Protein AF-A0A5K1FVB9-F1 (afdb_monomer_lite)

pLDDT: mean 94.16, std 5.18, range [67.19, 98.0]

Foldseek 3Di:
DDWDQDPVRDIGDDPDDDDDPDDADPCVVCVPVADDDPRHGD

Radius of gyration: 18.11 Å; chains: 1; bounding box: 34×15×45 Å

Secondary structure (DSSP, 8-state):
--EEEPTTS-EEE-S------------GGGTTTS-EETTEE-

Organism: NCBI:txid210225

Structure (mmCIF, N/CA/C/O backbone):
data_AF-A0A5K1FVB9-F1
#
_entry.id   AF-A0A5K1FVB9-F1
#
loop_
_atom_site.group_PDB
_atom_site.id
_atom_site.type_symbol
_atom_site.label_atom_id
_atom_site.label_alt_id
_atom_site.label_comp_id
_atom_site.label_asym_id
_atom_site.label_entity_id
_atom_site.label_seq_id
_atom_site.pdbx_PDB_ins_code
_atom_site.Cartn_x
_atom_site.Cartn_y
_atom_site.Cartn_z
_atom_site.occupancy
_atom_site.B_iso_or_equiv
_atom_site.auth_seq_id
_atom_site.auth_comp_id
_atom_site.auth_asym_id
_atom_site.auth_atom_id
_atom_site.pdbx_PDB_model_num
ATOM 1 N N . VAL A 1 1 ? 3.071 7.744 -26.288 1.00 67.19 1 VAL A N 1
ATOM 2 C CA . VAL A 1 1 ? 3.481 6.733 -25.292 1.00 67.19 1 VAL A CA 1
ATOM 3 C C . VAL A 1 1 ? 3.243 7.329 -23.919 1.00 67.19 1 VAL A C 1
ATOM 5 O O . VAL A 1 1 ? 3.645 8.468 -23.701 1.00 67.19 1 VAL A O 1
ATOM 8 N N . CYS A 1 2 ? 2.513 6.637 -23.049 1.00 82.69 2 CYS A N 1
ATOM 9 C CA . CYS A 1 2 ? 2.425 7.011 -21.640 1.00 82.69 2 CYS A CA 1
ATOM 10 C C . CYS A 1 2 ? 3.601 6.355 -20.911 1.00 82.69 2 CYS A C 1
ATOM 12 O O . CYS A 1 2 ? 3.933 5.203 -21.170 1.00 82.69 2 CYS A O 1
ATOM 14 N N . SER A 1 3 ? 4.267 7.109 -20.043 1.00 94.69 3 SER A N 1
ATOM 15 C CA . SER A 1 3 ? 5.501 6.673 -19.390 1.00 94.69 3 SER A CA 1
ATOM 16 C C . SER A 1 3 ? 5.479 7.039 -17.913 1.00 94.69 3 SER A C 1
ATOM 18 O O . SER A 1 3 ? 4.943 8.086 -17.542 1.00 94.69 3 SER A O 1
ATOM 20 N N . VAL A 1 4 ? 6.124 6.233 -17.078 1.00 96.88 4 VAL A N 1
ATOM 21 C CA . VAL A 1 4 ? 6.309 6.507 -15.652 1.00 96.88 4 VAL A CA 1
ATOM 22 C C . VAL A 1 4 ? 7.690 7.110 -15.439 1.00 96.88 4 VAL A C 1
ATOM 24 O O . VAL A 1 4 ? 8.708 6.480 -15.721 1.00 96.88 4 VAL A O 1
ATOM 27 N N . ARG A 1 5 ? 7.736 8.336 -14.911 1.00 97.06 5 ARG A N 1
ATOM 28 C CA . ARG A 1 5 ? 8.987 8.960 -14.473 1.00 97.06 5 ARG A CA 1
ATOM 29 C C . ARG A 1 5 ? 9.247 8.619 -13.011 1.00 97.06 5 ARG A C 1
ATOM 31 O O . ARG A 1 5 ? 8.443 8.948 -12.141 1.00 97.06 5 ARG A O 1
ATOM 38 N N . LEU A 1 6 ? 10.380 7.983 -12.751 1.00 98.00 6 LEU A N 1
ATOM 39 C CA . LEU A 1 6 ? 10.844 7.668 -11.408 1.00 98.00 6 LEU A CA 1
ATOM 40 C C . LEU A 1 6 ? 11.566 8.871 -10.789 1.00 98.00 6 LEU A C 1
ATOM 42 O O . LEU A 1 6 ? 12.074 9.752 -11.484 1.00 98.00 6 LEU A O 1
ATOM 46 N N . LYS A 1 7 ? 11.631 8.900 -9.454 1.00 97.69 7 LYS A N 1
ATOM 47 C CA . LYS A 1 7 ? 12.275 9.985 -8.695 1.00 97.69 7 LYS A CA 1
ATOM 48 C C . LYS A 1 7 ? 13.770 10.134 -9.011 1.00 97.69 7 LYS A C 1
ATOM 50 O O . LYS A 1 7 ? 14.299 11.233 -8.904 1.00 97.69 7 LYS A O 1
ATOM 55 N N . ASP A 1 8 ? 14.433 9.049 -9.400 1.00 97.50 8 ASP A N 1
ATOM 56 C CA . ASP A 1 8 ? 15.850 9.030 -9.788 1.00 97.50 8 ASP A CA 1
ATOM 57 C C . ASP A 1 8 ? 16.105 9.536 -11.223 1.00 97.50 8 ASP A C 1
ATOM 59 O O . ASP A 1 8 ? 17.232 9.487 -11.705 1.00 97.50 8 ASP A O 1
ATOM 63 N N . GLY A 1 9 ? 15.070 10.032 -11.909 1.00 97.81 9 GLY A N 1
ATOM 64 C CA . GLY A 1 9 ? 15.165 10.594 -13.254 1.00 97.81 9 GLY A CA 1
ATOM 65 C C . GLY A 1 9 ? 14.979 9.576 -14.378 1.00 97.81 9 GLY A C 1
ATOM 66 O O . GLY A 1 9 ? 14.832 9.989 -15.529 1.00 97.81 9 GLY A O 1
ATOM 67 N N . ARG A 1 10 ? 14.915 8.269 -14.083 1.00 97.69 10 ARG A N 1
ATOM 68 C CA . ARG A 1 10 ? 14.603 7.254 -15.100 1.00 97.69 10 ARG A CA 1
ATOM 69 C C . ARG A 1 10 ? 13.168 7.395 -15.603 1.00 97.69 10 ARG A C 1
ATOM 71 O O . ARG A 1 10 ? 12.262 7.777 -14.860 1.00 97.69 10 ARG A O 1
ATOM 78 N N . VAL A 1 11 ? 12.962 7.038 -16.867 1.00 97.62 11 VAL A N 1
ATOM 79 C CA . VAL A 1 11 ? 11.649 7.007 -17.520 1.00 97.62 11 VAL A CA 1
ATOM 80 C C . VAL A 1 11 ? 11.402 5.593 -18.029 1.00 97.62 11 VAL A C 1
ATOM 82 O O . VAL A 1 11 ? 12.266 5.019 -18.687 1.00 97.62 11 VAL A O 1
ATOM 85 N N . LEU A 1 12 ? 10.248 5.028 -17.679 1.00 97.06 12 LEU A N 1
ATOM 86 C CA . LEU A 1 12 ? 9.819 3.693 -18.084 1.00 97.06 12 LEU A CA 1
ATOM 87 C C . LEU A 1 12 ? 8.594 3.814 -18.987 1.00 97.06 12 LEU A C 1
ATOM 89 O O . LEU A 1 12 ? 7.567 4.339 -18.552 1.00 97.06 12 LEU A O 1
ATOM 93 N N . ASP A 1 13 ? 8.688 3.324 -20.217 1.00 96.88 13 ASP A N 1
ATOM 94 C CA . ASP A 1 13 ? 7.529 3.202 -21.099 1.00 96.88 13 ASP A CA 1
ATOM 95 C C . ASP A 1 13 ? 6.644 2.044 -20.627 1.00 96.88 13 ASP A C 1
ATOM 97 O O . ASP A 1 13 ? 7.141 0.960 -20.314 1.00 96.88 13 ASP A O 1
ATOM 101 N N . ALA A 1 14 ? 5.336 2.283 -20.533 1.00 94.69 14 ALA A N 1
ATOM 102 C CA . ALA A 1 14 ? 4.380 1.272 -20.101 1.00 94.69 14 ALA A CA 1
ATOM 103 C C . ALA A 1 14 ? 3.005 1.517 -20.726 1.00 94.69 14 ALA A C 1
ATOM 105 O O . ALA A 1 14 ? 2.473 2.625 -20.668 1.00 94.69 14 ALA A O 1
ATOM 106 N N . ASP A 1 15 ? 2.395 0.460 -21.252 1.00 95.44 15 ASP A N 1
ATOM 107 C CA . ASP A 1 15 ? 1.022 0.522 -21.759 1.00 95.44 15 ASP A CA 1
ATOM 108 C C . ASP A 1 15 ? -0.012 0.487 -20.620 1.00 95.44 15 ASP A C 1
ATOM 110 O O . ASP A 1 15 ? -1.092 1.064 -20.737 1.00 95.44 15 ASP A O 1
ATOM 114 N N . ILE A 1 16 ? 0.317 -0.164 -19.494 1.00 94.94 16 ILE A N 1
ATOM 115 C CA . ILE A 1 16 ? -0.540 -0.293 -18.303 1.00 94.94 16 ILE A CA 1
ATOM 116 C C . ILE A 1 16 ? 0.309 -0.162 -17.030 1.00 94.94 16 ILE A C 1
ATOM 118 O O . ILE A 1 16 ? 1.421 -0.682 -16.958 1.00 94.94 16 ILE A O 1
ATOM 122 N N . VAL A 1 17 ? -0.240 0.490 -15.997 1.00 95.12 17 VAL A N 1
ATOM 123 C CA . VAL A 1 17 ? 0.381 0.634 -14.670 1.00 95.12 17 VAL A CA 1
ATOM 124 C C . VAL A 1 17 ? -0.601 0.207 -13.581 1.00 95.12 17 VAL A C 1
ATOM 126 O O . VAL A 1 17 ? -1.738 0.674 -13.547 1.00 95.12 17 VAL A O 1
ATOM 129 N N . ILE A 1 18 ? -0.149 -0.644 -12.658 1.00 96.06 18 ILE A N 1
ATOM 130 C CA . ILE A 1 18 ? -0.910 -1.060 -11.472 1.00 96.06 18 ILE A CA 1
ATOM 131 C C . ILE A 1 18 ? -0.309 -0.372 -10.244 1.00 96.06 18 ILE A C 1
ATOM 133 O O . ILE A 1 18 ? 0.902 -0.427 -10.033 1.00 96.06 18 ILE A O 1
ATOM 137 N N . VAL A 1 19 ? -1.149 0.267 -9.426 1.00 96.31 19 VAL A N 1
ATOM 138 C CA . VAL A 1 19 ? -0.714 1.018 -8.238 1.00 96.31 19 VAL A CA 1
ATOM 139 C C . VAL A 1 19 ? -1.191 0.319 -6.969 1.00 96.31 19 VAL A C 1
ATOM 141 O O . VAL A 1 19 ? -2.389 0.215 -6.722 1.00 96.31 19 VAL A O 1
ATOM 144 N N . GLY A 1 20 ? -0.242 -0.115 -6.139 1.00 96.44 20 GLY A N 1
ATOM 145 C CA . GLY A 1 20 ? -0.495 -0.692 -4.819 1.00 96.44 20 GLY A CA 1
ATOM 146 C C . GLY A 1 20 ? 0.337 0.005 -3.747 1.00 96.44 20 GLY A C 1
ATOM 147 O O . GLY A 1 20 ? 1.411 -0.469 -3.400 1.00 96.44 20 GLY A O 1
ATOM 148 N N . VAL A 1 21 ? -0.153 1.134 -3.225 1.00 96.75 21 VAL A N 1
ATOM 149 C CA . VAL A 1 21 ? 0.546 1.955 -2.207 1.00 96.75 21 VAL A CA 1
ATOM 150 C C . VAL A 1 21 ? -0.065 1.838 -0.805 1.00 96.75 21 VAL A C 1
ATOM 152 O O . VAL A 1 21 ? 0.216 2.646 0.076 1.00 96.75 21 VAL A O 1
ATOM 155 N N . GLY A 1 22 ? -0.905 0.822 -0.597 1.00 95.50 22 GLY A N 1
ATOM 156 C CA . GLY A 1 22 ? -1.675 0.629 0.630 1.00 95.50 22 GLY A CA 1
ATOM 157 C C . GLY A 1 22 ? -3.021 1.360 0.624 1.00 95.50 22 GLY A C 1
ATOM 158 O O . GLY A 1 22 ? -3.347 2.115 -0.292 1.00 95.50 22 GLY A O 1
ATOM 159 N N . GLY A 1 23 ? -3.821 1.092 1.655 1.00 95.06 23 GLY A N 1
ATOM 160 C CA . GLY A 1 23 ? -5.120 1.720 1.889 1.00 95.06 23 GLY A CA 1
ATOM 161 C C . GLY A 1 23 ? -5.129 2.480 3.212 1.00 95.06 23 GLY A C 1
ATOM 162 O O . GLY A 1 23 ? -4.345 2.184 4.110 1.00 95.06 23 GLY A O 1
ATOM 163 N N . ARG A 1 24 ? -6.031 3.456 3.340 1.00 95.12 24 ARG A N 1
ATOM 164 C CA . ARG A 1 24 ? -6.279 4.176 4.596 1.00 95.12 24 ARG A CA 1
ATOM 165 C C . ARG A 1 24 ? -7.736 3.992 5.026 1.00 95.12 24 ARG A C 1
ATOM 167 O O . ARG A 1 24 ? -8.606 4.026 4.151 1.00 95.12 24 ARG A O 1
ATOM 174 N N . PRO A 1 25 ? -8.026 3.847 6.327 1.00 95.38 25 PRO A N 1
ATOM 175 C CA . PRO A 1 25 ? -9.402 3.835 6.810 1.00 95.38 25 PRO A CA 1
ATOM 176 C C . PRO A 1 25 ? -10.153 5.123 6.432 1.00 95.38 25 PRO A C 1
ATOM 178 O O . PRO A 1 25 ? -9.592 6.223 6.428 1.00 95.38 25 PRO A O 1
ATOM 181 N N . LEU A 1 26 ? -11.436 4.990 6.092 1.00 96.00 26 LEU A N 1
ATOM 182 C CA . LEU A 1 26 ? -12.317 6.105 5.725 1.00 96.00 26 LEU A CA 1
ATOM 183 C C . LEU A 1 26 ? -13.149 6.563 6.932 1.00 96.00 26 LEU A C 1
ATOM 185 O O . LEU A 1 26 ? -14.372 6.493 6.919 1.00 96.00 26 LEU A O 1
ATOM 189 N N . THR A 1 27 ? -12.488 7.051 7.983 1.00 95.88 27 THR A N 1
ATOM 190 C CA . THR A 1 27 ? -13.150 7.460 9.241 1.00 95.88 27 THR A CA 1
ATOM 191 C C . THR A 1 27 ? -13.681 8.894 9.233 1.00 95.88 27 THR A C 1
ATOM 193 O O . THR A 1 27 ? -14.286 9.335 10.204 1.00 95.88 27 THR A O 1
ATOM 196 N N . ALA A 1 28 ? -13.508 9.630 8.130 1.00 95.88 28 ALA A N 1
ATOM 197 C CA . ALA A 1 28 ? -13.756 11.072 8.073 1.00 95.88 28 ALA A CA 1
ATOM 198 C C . ALA A 1 28 ? -15.173 11.496 8.505 1.00 95.88 28 ALA A C 1
ATOM 200 O O . ALA A 1 28 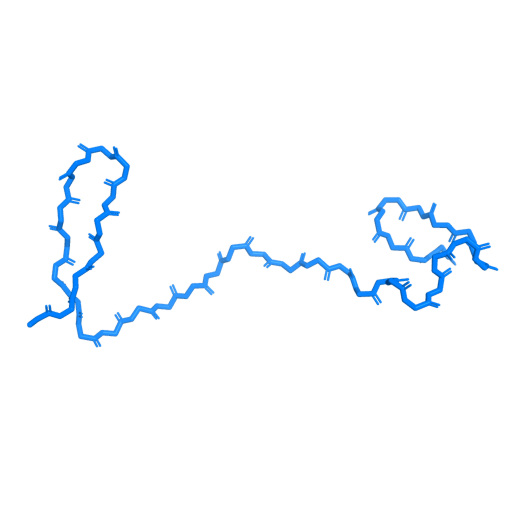? -15.318 12.549 9.117 1.00 95.88 28 ALA A O 1
ATOM 201 N N . LEU A 1 29 ? -16.198 10.685 8.220 1.00 96.44 29 LEU A N 1
ATOM 202 C CA . LEU A 1 29 ? -17.588 10.982 8.595 1.00 96.44 29 LEU A CA 1
ATOM 203 C C . LEU A 1 29 ? -17.837 10.928 10.111 1.00 96.44 29 LEU A C 1
ATOM 205 O O . LEU A 1 29 ? -18.760 11.574 10.593 1.00 96.44 29 LEU A O 1
ATOM 209 N N . PHE A 1 30 ? -17.013 10.182 10.847 1.00 94.50 30 PHE A N 1
ATOM 210 C CA . PHE A 1 30 ? -17.171 9.925 12.282 1.00 94.50 30 PHE A CA 1
ATOM 211 C C . PHE A 1 30 ? -16.137 10.669 13.131 1.00 94.50 30 PHE A C 1
ATOM 213 O O . PHE A 1 30 ? -16.049 10.465 14.343 1.00 94.50 30 PHE A O 1
ATOM 220 N N . LYS A 1 31 ? -15.347 11.545 12.504 1.00 91.19 31 LYS A N 1
ATOM 221 C CA . LYS A 1 31 ? -14.265 12.259 13.171 1.00 91.19 31 LYS A CA 1
ATOM 222 C C . LYS A 1 31 ? -14.800 13.097 14.333 1.00 91.19 31 LYS A C 1
ATOM 224 O O . LYS A 1 31 ? -15.669 13.946 14.141 1.00 91.19 31 LYS A O 1
ATOM 229 N N . GLY A 1 32 ? -14.264 12.864 15.531 1.00 91.38 32 GLY A N 1
ATOM 230 C CA . GLY A 1 32 ? -14.678 13.553 16.761 1.00 91.38 32 GLY A CA 1
ATOM 231 C C . GLY A 1 32 ? -16.026 13.107 17.341 1.00 91.38 32 GLY A C 1
ATOM 232 O O . GLY A 1 32 ? -16.475 13.694 18.321 1.00 91.38 32 GLY A O 1
ATOM 233 N N . GLN A 1 33 ? -16.669 12.090 16.759 1.00 96.50 33 GLN A N 1
ATOM 234 C CA . GLN A 1 33 ? -17.919 11.508 17.266 1.00 96.50 33 GLN A CA 1
ATOM 235 C C . GLN A 1 33 ? -17.684 10.195 18.020 1.00 96.50 33 GLN A C 1
ATOM 237 O O . GLN A 1 33 ? -18.478 9.822 18.879 1.00 96.50 33 GLN A O 1
ATOM 242 N N . VAL A 1 34 ? -16.600 9.495 17.688 1.00 94.50 34 VAL A N 1
ATOM 243 C CA . VAL A 1 34 ? -16.221 8.193 18.245 1.00 94.50 34 VAL A CA 1
ATOM 244 C C . VAL A 1 34 ? -14.746 8.203 18.640 1.00 94.50 34 VAL A C 1
ATOM 246 O O . VAL A 1 34 ? -13.983 9.062 18.193 1.00 94.50 34 VAL A O 1
ATOM 249 N N . GLU A 1 35 ? -14.341 7.259 19.489 1.00 95.00 35 GLU A N 1
ATOM 250 C CA . GLU A 1 35 ? -12.929 7.070 19.825 1.00 95.00 35 GLU A CA 1
ATOM 251 C C . GLU A 1 35 ? -12.185 6.518 18.597 1.00 95.00 35 GLU A C 1
ATOM 253 O O . GLU A 1 35 ? -12.573 5.504 18.014 1.00 95.00 35 GLU A O 1
ATOM 258 N N . GLU A 1 36 ? -11.121 7.207 18.186 1.00 94.44 36 GLU A N 1
ATOM 259 C CA . GLU A 1 36 ? -10.249 6.771 17.096 1.00 94.44 36 GLU A CA 1
ATOM 260 C C . GLU A 1 36 ? -8.916 6.266 17.667 1.00 94.44 36 GLU A C 1
ATOM 262 O O . GLU A 1 36 ? -8.277 6.940 18.476 1.00 94.44 36 GLU A O 1
ATOM 267 N N . GLU A 1 37 ? -8.459 5.099 17.211 1.00 93.19 37 GLU A N 1
ATOM 268 C CA . GLU A 1 37 ? -7.172 4.513 17.587 1.00 93.19 37 GLU A CA 1
ATOM 269 C C . GLU A 1 37 ? -6.447 3.978 16.341 1.00 93.19 37 GLU A C 1
ATOM 271 O O . GLU A 1 37 ? -7.039 3.347 15.466 1.00 93.19 37 GLU A O 1
ATOM 276 N N . ARG A 1 38 ? -5.136 4.248 16.234 1.00 90.94 38 ARG A N 1
ATOM 277 C CA . ARG A 1 38 ? -4.269 3.797 15.118 1.00 90.94 38 ARG A CA 1
ATOM 278 C C . ARG A 1 38 ? -4.816 4.135 13.719 1.00 90.94 38 ARG A C 1
ATOM 280 O O . ARG A 1 38 ? -4.547 3.430 12.750 1.00 90.94 38 ARG A O 1
ATOM 287 N N . GLY A 1 39 ? -5.553 5.240 13.609 1.00 88.94 39 GLY A N 1
ATOM 288 C CA . GLY A 1 39 ? -6.129 5.718 12.350 1.00 88.94 39 GLY A CA 1
ATOM 289 C C . GLY A 1 39 ? -7.439 5.041 11.941 1.00 88.94 39 GLY A C 1
ATOM 290 O O . GLY A 1 39 ? -7.897 5.279 10.827 1.00 88.94 39 GLY A O 1
ATOM 291 N N . GLY A 1 40 ? -8.027 4.211 12.807 1.00 93.31 40 GLY A N 1
ATOM 292 C CA . GLY A 1 40 ? -9.357 3.626 12.652 1.00 93.31 40 GLY A CA 1
ATOM 293 C C . GLY A 1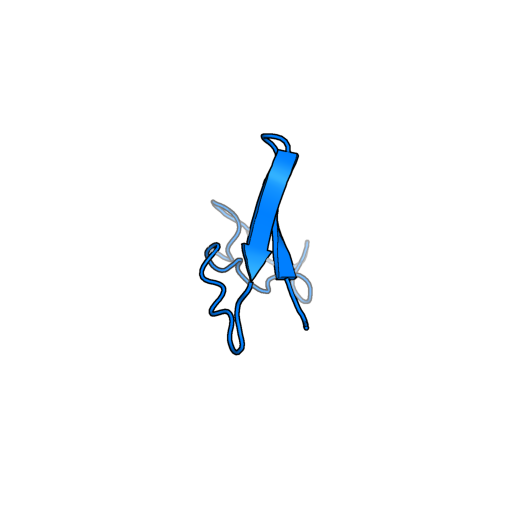 40 ? -10.280 3.998 13.814 1.00 93.31 40 GLY A C 1
ATOM 294 O O . GLY A 1 40 ? -9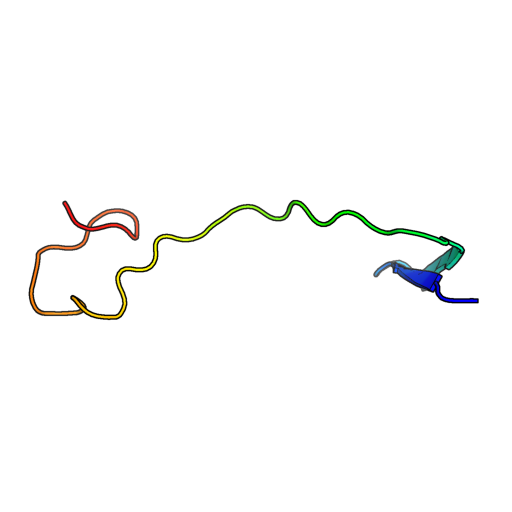.866 4.669 14.755 1.00 93.31 40 GLY A O 1
ATOM 295 N N . ILE A 1 41 ? -11.529 3.547 13.742 1.00 94.38 41 ILE A N 1
ATOM 296 C CA . ILE A 1 41 ? -12.474 3.615 14.86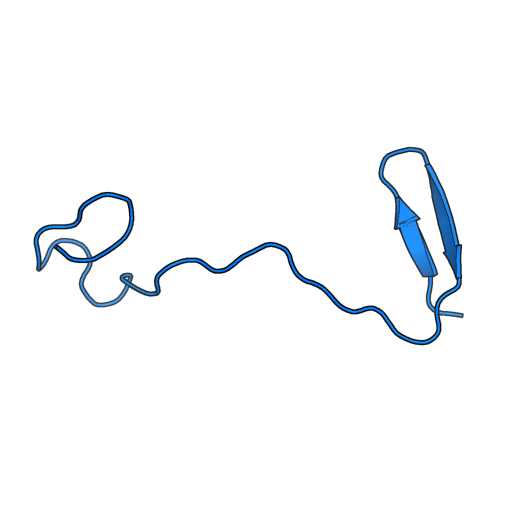5 1.00 94.38 41 ILE A CA 1
ATOM 297 C C . ILE A 1 41 ? -12.197 2.411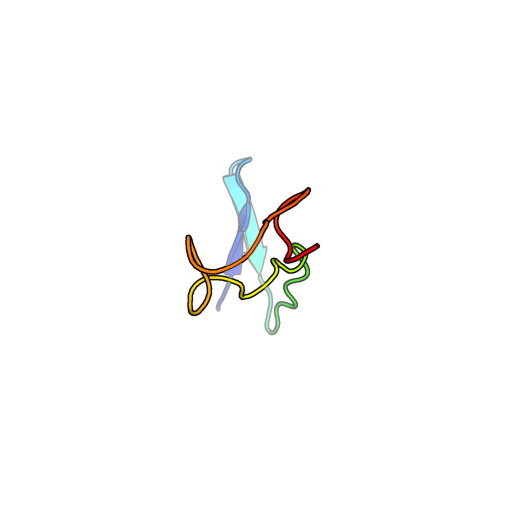 15.772 1.00 94.38 41 ILE A C 1
ATOM 299 O O . ILE A 1 41 ? -11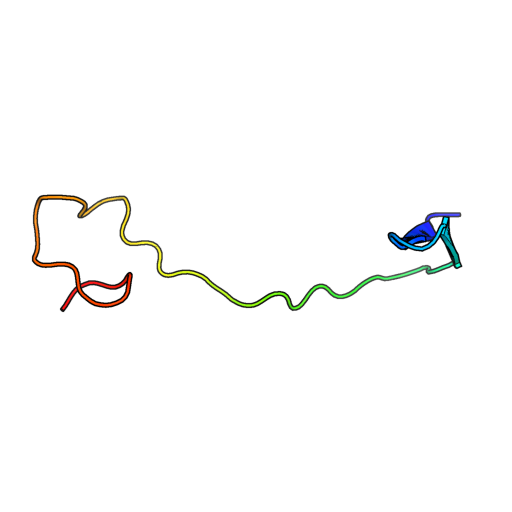.986 1.313 15.249 1.00 94.38 41 ILE A O 1
ATOM 303 N N . LYS A 1 42 ? -12.142 2.638 17.087 1.00 86.88 42 LYS A N 1
ATOM 304 C CA . LYS A 1 42 ? -11.865 1.608 18.097 1.00 86.88 42 LYS A CA 1
ATOM 305 C C . LYS A 1 42 ? -13.068 0.709 18.372 1.00 86.88 42 LYS A C 1
ATOM 307 O O . LYS A 1 42 ? -14.206 1.228 18.366 1.00 86.88 42 LYS A O 1
#

Sequence (42 aa):
VCSVRLKDGRVLDADIVIVGVGGRPLTALFKGQVEEERGGIK

InterPro domains:
  IPR036188 FAD/NAD(P)-binding domain superfamily [G3DSA:3.50.50.60] (2-22)
  IPR036188 FAD/NAD(P)-binding domain superfamily [G3DSA:3.50.50.60] (23-41)